Protein AF-A0A9W9JM90-F1 (afdb_monomer_lite)

Sequence (166 aa):
MARIKAWRETPRLRWVAQQYRDHAQQLAIFMTLTETNPEALPVRLPQIAIQVYSTVPLSLESEEDSEDDFISLCRYLSSKVSSYPTETRSFEIYAPQPDVFACVEHQRREIRYRKNNIPGEDFFPSIAKVAPDNYNQLLQGFLLVITSYSFRYTFLPQYEAESGPL

Radius of gyration: 18.13 Å; chains: 1; bounding box: 62×40×40 Å

Foldseek 3Di:
DDPPDCPVPDWDWDWDWDWDAFPVRFIKIKIAIDTPCNVVDPPQQQQAEAEEEEQDAFDCDDDPPADGLVVLVLVLVLVVPPVDDSNNYMYIYGGHDNDPVRVVVSVVSRLVVCVPDPIDDPRDQRPFDCDQDPVPSDRRYHYYYHYDSVSRDPDDPPPPPDDDPD

Organism: NCBI:txid2972120

Structure (mmCIF, N/CA/C/O backbone):
data_AF-A0A9W9JM90-F1
#
_entry.id   AF-A0A9W9JM90-F1
#
loop_
_atom_site.group_PDB
_atom_site.id
_atom_site.type_symbol
_atom_site.label_atom_id
_atom_site.label_alt_id
_atom_site.label_comp_id
_atom_site.label_asym_id
_atom_site.label_entity_id
_atom_site.label_seq_id
_atom_site.pdbx_PDB_ins_code
_atom_site.Cartn_x
_atom_site.Cartn_y
_atom_site.Cartn_z
_atom_site.occupancy
_atom_site.B_iso_or_equiv
_atom_site.auth_seq_id
_atom_site.auth_comp_id
_atom_site.auth_asym_id
_atom_site.auth_atom_id
_atom_site.pdbx_PDB_model_num
ATOM 1 N N . MET A 1 1 ? 48.199 17.507 2.458 1.00 37.75 1 MET A N 1
ATOM 2 C CA . MET A 1 1 ? 47.445 16.683 1.488 1.00 37.75 1 MET A CA 1
ATOM 3 C C . MET A 1 1 ? 46.020 16.531 1.997 1.00 37.75 1 MET A C 1
ATOM 5 O O . MET A 1 1 ? 45.821 15.927 3.043 1.00 37.75 1 MET A O 1
ATOM 9 N N . ALA A 1 2 ? 45.053 17.170 1.340 1.00 41.31 2 ALA A N 1
ATOM 10 C CA . ALA A 1 2 ? 43.654 17.154 1.757 1.00 41.31 2 ALA A CA 1
ATOM 11 C C . ALA A 1 2 ? 42.986 15.843 1.310 1.00 41.31 2 ALA A C 1
ATOM 13 O O . ALA A 1 2 ? 42.997 15.519 0.125 1.00 41.31 2 ALA A O 1
ATOM 14 N N . ARG A 1 3 ? 42.399 15.096 2.255 1.00 42.53 3 ARG A N 1
ATOM 15 C CA . ARG A 1 3 ? 41.477 13.986 1.972 1.00 42.53 3 ARG A CA 1
ATOM 16 C C . ARG A 1 3 ? 40.235 14.570 1.293 1.00 42.53 3 ARG A C 1
ATOM 18 O O . ARG A 1 3 ? 39.314 15.024 1.972 1.00 42.53 3 ARG A O 1
ATOM 25 N N . ILE A 1 4 ? 40.224 14.592 -0.038 1.00 50.12 4 ILE A N 1
ATOM 26 C CA . ILE A 1 4 ? 39.000 14.834 -0.801 1.00 50.12 4 ILE A CA 1
ATOM 27 C C . ILE A 1 4 ? 38.057 13.682 -0.459 1.00 50.12 4 ILE A C 1
ATOM 29 O O . ILE A 1 4 ? 38.392 12.502 -0.507 1.00 50.12 4 ILE A O 1
ATOM 33 N N . LYS A 1 5 ? 36.918 14.079 0.078 1.00 43.66 5 LYS A N 1
ATOM 34 C CA . LYS A 1 5 ? 36.031 13.275 0.898 1.00 43.66 5 LYS A CA 1
ATOM 35 C C . LYS A 1 5 ? 35.197 12.432 -0.087 1.00 43.66 5 LYS A C 1
ATOM 37 O O . LYS A 1 5 ? 34.324 12.977 -0.752 1.00 43.66 5 LYS A O 1
ATOM 42 N N . ALA A 1 6 ? 35.475 11.131 -0.189 1.00 49.59 6 ALA A N 1
ATOM 43 C CA . ALA A 1 6 ? 34.877 10.178 -1.144 1.00 49.59 6 ALA A CA 1
ATOM 44 C C . ALA A 1 6 ? 33.360 9.906 -0.961 1.00 49.59 6 ALA A C 1
ATOM 46 O O . ALA A 1 6 ? 32.813 8.956 -1.507 1.0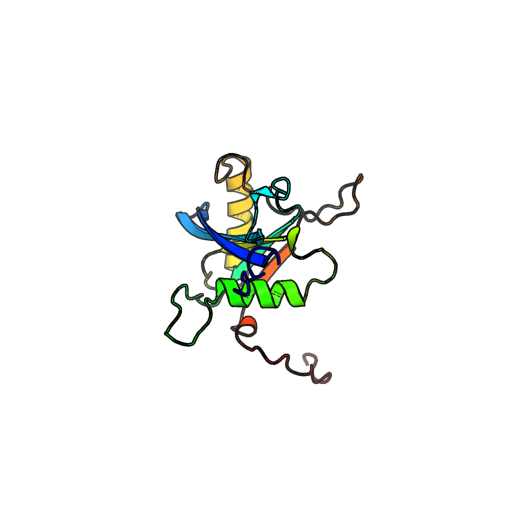0 49.59 6 ALA A O 1
ATOM 47 N N . TRP A 1 7 ? 32.638 10.740 -0.205 1.00 46.44 7 TRP A N 1
ATOM 48 C CA . TRP A 1 7 ? 31.194 10.591 0.028 1.00 46.44 7 TRP A CA 1
ATOM 49 C C . TRP A 1 7 ? 30.336 10.942 -1.195 1.00 46.44 7 TRP A C 1
ATOM 51 O O . TRP A 1 7 ? 29.141 10.673 -1.168 1.00 46.44 7 TRP A O 1
ATOM 61 N N . ARG A 1 8 ? 30.922 11.535 -2.247 1.00 48.28 8 ARG A N 1
ATOM 62 C CA . ARG A 1 8 ? 30.233 11.781 -3.526 1.00 48.28 8 ARG A CA 1
ATOM 63 C C . ARG A 1 8 ? 30.149 10.544 -4.429 1.00 48.28 8 ARG A C 1
ATOM 65 O O . ARG A 1 8 ? 29.389 10.580 -5.386 1.00 48.28 8 ARG A O 1
ATOM 72 N N . GLU A 1 9 ? 30.897 9.476 -4.144 1.00 53.25 9 GLU A N 1
ATOM 73 C CA . GLU A 1 9 ? 31.001 8.314 -5.043 1.00 53.25 9 GLU A CA 1
ATOM 74 C C . GLU A 1 9 ? 30.184 7.098 -4.597 1.00 53.25 9 GLU A C 1
ATOM 76 O O . GLU A 1 9 ? 29.931 6.218 -5.412 1.00 53.25 9 GLU A O 1
ATOM 81 N N . THR A 1 10 ? 29.730 7.026 -3.340 1.00 56.56 10 THR A N 1
ATOM 82 C CA . THR A 1 10 ? 28.849 5.930 -2.913 1.00 56.56 10 THR A CA 1
ATOM 83 C C . THR A 1 10 ? 27.386 6.333 -3.115 1.00 56.56 10 THR A C 1
ATOM 85 O O . THR A 1 10 ? 26.895 7.177 -2.354 1.00 56.56 10 THR A O 1
ATOM 88 N N . PRO A 1 11 ? 26.669 5.764 -4.103 1.00 59.72 11 PRO A N 1
ATOM 89 C CA . PRO A 1 11 ? 25.240 5.998 -4.239 1.00 59.72 11 PRO A CA 1
ATOM 90 C C . PRO A 1 11 ? 24.546 5.561 -2.947 1.00 59.72 11 PRO A C 1
ATOM 92 O O . PRO A 1 11 ? 24.724 4.444 -2.461 1.00 59.72 11 PRO A O 1
ATOM 95 N N . ARG A 1 12 ? 23.798 6.483 -2.338 1.00 67.38 12 ARG A N 1
ATOM 96 C CA . ARG A 1 12 ? 22.940 6.183 -1.190 1.00 67.38 12 ARG A CA 1
ATOM 97 C C . ARG A 1 12 ? 21.506 6.104 -1.665 1.00 67.38 12 ARG A C 1
ATOM 99 O O . ARG A 1 12 ? 21.032 7.030 -2.325 1.00 67.38 12 ARG A O 1
ATOM 106 N N . LEU A 1 13 ? 20.837 5.023 -1.292 1.00 73.94 13 LEU A N 1
ATOM 107 C CA . LEU A 1 13 ? 19.414 4.838 -1.522 1.00 73.94 13 LEU A CA 1
ATOM 108 C C . LEU A 1 13 ? 18.628 5.675 -0.512 1.00 73.94 13 LEU A C 1
ATOM 110 O O . LEU A 1 13 ? 18.895 5.631 0.691 1.00 73.94 13 LEU A O 1
ATOM 114 N N . ARG A 1 14 ? 17.666 6.448 -1.007 1.00 80.00 14 ARG A N 1
ATOM 115 C CA . ARG A 1 14 ? 16.788 7.296 -0.204 1.00 80.00 14 ARG A CA 1
ATOM 116 C C . ARG A 1 14 ? 15.349 7.134 -0.668 1.00 80.00 14 ARG A C 1
ATOM 118 O O . ARG A 1 14 ? 15.076 7.197 -1.863 1.00 80.00 14 ARG A O 1
ATOM 125 N N . TRP A 1 15 ? 14.438 6.970 0.288 1.00 83.19 15 TRP A N 1
ATOM 126 C CA . TRP A 1 15 ? 13.004 7.035 0.025 1.00 83.19 15 TRP A CA 1
ATOM 127 C C . TRP A 1 15 ? 12.581 8.478 -0.252 1.00 83.19 15 TRP A C 1
ATOM 129 O O . TRP A 1 15 ? 12.901 9.387 0.518 1.00 83.19 15 TRP A O 1
ATOM 139 N N . VAL A 1 16 ? 11.864 8.673 -1.353 1.00 83.56 16 VAL A N 1
ATOM 140 C CA . VAL A 1 16 ? 11.284 9.948 -1.772 1.00 83.56 16 VAL A CA 1
ATOM 141 C C . VAL A 1 16 ? 9.771 9.812 -1.759 1.00 83.56 16 VAL A C 1
ATOM 143 O O . VAL A 1 16 ? 9.220 8.915 -2.399 1.00 83.56 16 VAL A O 1
ATOM 146 N N . ALA A 1 17 ? 9.127 10.714 -1.023 1.00 87.00 17 ALA A N 1
ATOM 147 C CA . ALA A 1 17 ? 7.683 10.797 -0.894 1.00 87.00 17 ALA A CA 1
ATOM 148 C C . ALA A 1 17 ? 7.110 11.803 -1.895 1.00 87.00 17 ALA A C 1
ATOM 150 O O . ALA A 1 17 ? 7.602 12.926 -2.014 1.00 87.00 17 ALA A O 1
ATOM 151 N N . GLN A 1 18 ? 6.033 11.418 -2.565 1.00 85.94 18 GLN A N 1
ATOM 152 C CA . GLN A 1 18 ? 5.200 12.299 -3.369 1.00 85.94 18 GLN A CA 1
ATOM 153 C C . GLN A 1 18 ? 3.756 12.190 -2.899 1.00 85.94 18 GLN A C 1
ATOM 155 O O . GLN A 1 18 ? 3.191 11.104 -2.815 1.00 85.94 18 GLN A O 1
ATOM 160 N N . GLN A 1 19 ? 3.157 13.328 -2.580 1.00 87.94 19 GLN A N 1
ATOM 161 C CA . GLN A 1 19 ? 1.784 13.393 -2.104 1.00 87.94 19 GLN A CA 1
ATOM 162 C C . GLN A 1 19 ? 0.824 13.590 -3.275 1.00 87.94 19 GLN A C 1
ATOM 164 O O . GLN A 1 19 ? 1.083 14.395 -4.168 1.00 87.94 19 GLN A O 1
ATOM 169 N N . TYR A 1 20 ? -0.306 12.893 -3.248 1.00 87.12 20 TYR A N 1
ATOM 170 C CA . TYR A 1 20 ? -1.393 13.080 -4.203 1.00 87.12 20 TYR A CA 1
ATOM 171 C C . TYR A 1 20 ? -2.753 12.879 -3.530 1.00 87.12 20 TYR A C 1
ATOM 173 O O . TYR A 1 20 ? -2.846 12.482 -2.365 1.00 87.12 20 TYR A O 1
ATOM 181 N N . ARG A 1 21 ? -3.818 13.215 -4.263 1.00 89.31 21 ARG A N 1
ATOM 182 C CA . ARG A 1 21 ? -5.205 13.027 -3.831 1.00 89.31 21 ARG A CA 1
ATOM 183 C C . ARG A 1 21 ? -5.788 11.800 -4.512 1.00 89.31 21 ARG A C 1
ATOM 185 O O . ARG A 1 21 ? -5.708 11.685 -5.735 1.00 89.31 21 ARG A O 1
ATOM 192 N N . ASP A 1 22 ? -6.364 10.910 -3.718 1.00 89.88 22 ASP A N 1
ATOM 193 C CA . ASP A 1 22 ? -7.053 9.722 -4.217 1.00 89.88 22 ASP A CA 1
ATOM 194 C C . ASP A 1 22 ? -8.494 10.028 -4.669 1.00 89.88 22 ASP A C 1
ATOM 196 O O . ASP A 1 22 ? -8.943 11.183 -4.688 1.00 89.88 22 ASP A O 1
ATOM 200 N N . HIS A 1 23 ? -9.248 8.987 -5.034 1.00 91.44 23 HIS A N 1
ATOM 201 C CA . HIS A 1 23 ? -10.644 9.130 -5.457 1.00 91.44 23 HIS A CA 1
ATOM 202 C C . HIS A 1 23 ? -11.561 9.791 -4.413 1.00 91.44 23 HIS A C 1
ATOM 204 O O . HIS A 1 23 ? -12.601 10.340 -4.782 1.00 91.44 23 HIS A O 1
ATOM 210 N N . ALA A 1 24 ? -11.213 9.717 -3.127 1.00 92.44 24 ALA A N 1
ATOM 211 C CA . ALA A 1 24 ? -11.970 10.277 -2.015 1.00 92.44 24 ALA A CA 1
ATOM 212 C C . ALA A 1 24 ? -11.443 11.659 -1.587 1.00 92.44 24 ALA A C 1
ATOM 214 O O . ALA A 1 24 ? -11.913 12.210 -0.592 1.00 92.44 24 ALA A O 1
ATOM 215 N N . GLN A 1 25 ? -10.489 12.233 -2.334 1.00 90.69 25 GLN A N 1
ATOM 216 C CA . GLN A 1 25 ? -9.760 13.456 -1.974 1.00 90.69 25 GLN A CA 1
ATOM 217 C C . GLN A 1 25 ? -8.961 13.327 -0.665 1.00 90.69 25 GLN A C 1
ATOM 219 O O . GLN A 1 25 ? -8.515 14.330 -0.091 1.00 90.69 25 GLN A O 1
ATOM 224 N N . GLN A 1 26 ? -8.731 12.100 -0.198 1.00 91.44 26 GLN A N 1
ATOM 225 C CA . GLN A 1 26 ? -7.851 11.832 0.926 1.00 91.44 26 GLN A CA 1
ATOM 226 C C . GLN A 1 26 ? -6.393 11.899 0.461 1.00 91.44 26 GLN A C 1
ATOM 228 O O . GLN A 1 26 ? -6.082 11.825 -0.731 1.00 91.44 26 GLN A O 1
ATOM 233 N N . LEU A 1 27 ? -5.497 12.157 1.413 1.00 89.12 27 LEU A N 1
ATOM 234 C CA . LEU A 1 27 ? -4.069 12.202 1.138 1.00 89.12 27 LEU A CA 1
ATOM 235 C C . LEU A 1 27 ? -3.553 10.775 0.947 1.00 89.12 27 LEU A C 1
ATOM 237 O O . LEU A 1 27 ? -3.735 9.931 1.824 1.00 89.12 27 LEU A O 1
ATOM 241 N N . ALA A 1 28 ? -2.860 10.543 -0.159 1.00 89.69 28 ALA A N 1
ATOM 242 C CA . ALA A 1 28 ? -2.099 9.330 -0.396 1.00 89.69 28 ALA A CA 1
ATOM 243 C C . ALA A 1 28 ? -0.639 9.690 -0.685 1.00 89.69 28 ALA A C 1
ATOM 245 O O . ALA A 1 28 ? -0.335 10.750 -1.244 1.00 89.69 28 ALA A O 1
ATOM 246 N N . ILE A 1 29 ? 0.273 8.813 -0.271 1.00 89.69 29 ILE A N 1
ATOM 247 C CA . ILE A 1 29 ? 1.714 9.019 -0.401 1.00 89.69 29 ILE A CA 1
ATOM 248 C C . ILE A 1 29 ? 2.288 7.942 -1.302 1.00 89.69 29 ILE A C 1
ATOM 250 O O . ILE A 1 29 ? 2.187 6.750 -1.021 1.00 89.69 29 ILE A O 1
ATOM 254 N N . PHE A 1 30 ? 2.905 8.373 -2.392 1.00 87.88 30 PHE A N 1
ATOM 255 C CA . PHE A 1 30 ? 3.670 7.523 -3.278 1.00 87.88 30 PHE A CA 1
ATOM 256 C C . PHE A 1 30 ? 5.151 7.585 -2.910 1.00 87.88 30 PHE A C 1
ATOM 258 O O . PHE A 1 30 ? 5.769 8.648 -2.934 1.00 87.88 30 PHE A O 1
ATOM 265 N N . MET A 1 31 ? 5.711 6.438 -2.545 1.00 87.69 31 MET A N 1
ATOM 266 C CA . MET A 1 31 ? 7.081 6.283 -2.077 1.00 87.69 31 MET A CA 1
ATOM 267 C C . MET A 1 31 ? 7.903 5.547 -3.127 1.00 87.69 31 MET A C 1
ATOM 269 O O . MET A 1 31 ? 7.575 4.424 -3.516 1.00 87.69 31 MET A O 1
ATOM 273 N N . THR A 1 32 ? 9.006 6.159 -3.546 1.00 84.38 32 THR A N 1
ATOM 274 C CA . THR A 1 32 ? 9.974 5.564 -4.479 1.00 84.38 32 THR A CA 1
ATOM 275 C C . THR A 1 32 ? 11.368 5.581 -3.875 1.00 84.38 32 THR A C 1
ATOM 277 O O . THR A 1 32 ? 11.703 6.472 -3.093 1.00 84.38 32 THR A O 1
ATOM 280 N N . LEU A 1 33 ? 12.182 4.580 -4.205 1.00 80.38 33 LEU A N 1
ATOM 281 C CA . LEU A 1 33 ? 13.574 4.543 -3.782 1.00 80.38 33 LEU A CA 1
ATOM 282 C C . LEU A 1 33 ? 14.442 5.150 -4.881 1.00 80.38 33 LEU A C 1
ATOM 284 O O . LEU A 1 33 ? 14.502 4.624 -5.987 1.00 80.38 33 LEU A O 1
ATOM 288 N N . THR A 1 34 ? 15.118 6.252 -4.576 1.00 74.12 34 THR A N 1
ATOM 289 C CA . THR A 1 34 ? 16.024 6.928 -5.511 1.00 74.12 34 THR A CA 1
ATOM 290 C C . TH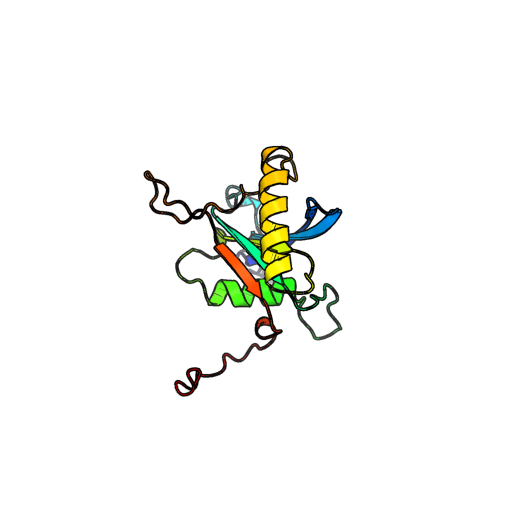R A 1 34 ? 17.455 6.864 -5.006 1.00 74.12 34 THR A C 1
ATOM 292 O O . THR A 1 34 ? 17.694 6.956 -3.798 1.00 74.12 34 THR A O 1
ATOM 295 N N . GLU A 1 35 ? 18.418 6.770 -5.915 1.00 71.44 35 GLU A N 1
ATOM 296 C CA . GLU A 1 35 ? 19.819 6.992 -5.575 1.00 71.44 35 GLU A CA 1
ATOM 297 C C . GLU A 1 35 ? 20.132 8.488 -5.483 1.00 71.44 35 GLU A C 1
ATOM 299 O O . GLU A 1 35 ? 19.616 9.307 -6.238 1.00 71.44 35 GLU A O 1
ATOM 304 N N . THR A 1 36 ? 21.027 8.850 -4.563 1.00 64.56 36 THR A N 1
ATOM 305 C CA . THR A 1 36 ? 21.440 10.244 -4.310 1.00 64.56 36 THR A CA 1
ATOM 306 C C . THR A 1 36 ? 22.185 10.879 -5.500 1.00 64.56 36 THR A C 1
ATOM 308 O O . THR A 1 36 ? 22.342 12.097 -5.536 1.00 64.56 36 THR A O 1
ATOM 311 N N . ASN A 1 37 ? 22.618 10.082 -6.486 1.00 62.59 37 ASN A N 1
ATOM 312 C CA . ASN A 1 37 ? 23.178 10.558 -7.753 1.00 62.59 37 ASN A CA 1
ATOM 313 C C . ASN A 1 37 ? 22.314 10.085 -8.944 1.00 62.59 37 ASN A C 1
ATOM 315 O O . ASN A 1 37 ? 22.717 9.185 -9.681 1.00 62.59 37 ASN A O 1
ATOM 319 N N . PRO A 1 38 ? 21.109 10.657 -9.122 1.00 55.44 38 PRO A N 1
ATOM 320 C CA . PRO A 1 38 ? 20.158 10.209 -10.138 1.00 55.44 38 PRO A CA 1
ATOM 321 C C . PRO A 1 38 ? 20.614 10.521 -11.571 1.00 55.44 38 PRO A C 1
ATOM 323 O O . PRO A 1 38 ? 20.067 9.957 -12.509 1.00 55.44 38 PRO A O 1
ATOM 326 N N . GLU A 1 39 ? 21.618 11.385 -11.761 1.00 53.97 39 GLU A N 1
ATOM 327 C CA . GLU A 1 39 ? 22.155 11.721 -13.088 1.00 53.97 39 GLU A CA 1
ATOM 328 C C . GLU A 1 39 ? 23.067 10.623 -13.663 1.00 53.97 39 GLU A C 1
ATOM 330 O O . GLU A 1 39 ? 23.347 10.618 -14.861 1.00 53.97 39 GLU A O 1
ATOM 335 N N . ALA A 1 40 ? 23.526 9.676 -12.834 1.00 48.84 40 ALA A N 1
ATOM 336 C CA . ALA A 1 40 ? 24.423 8.601 -13.259 1.00 48.84 40 ALA A CA 1
ATOM 337 C C . ALA A 1 40 ? 23.695 7.381 -13.854 1.00 48.84 40 ALA A C 1
ATOM 339 O O . ALA A 1 40 ? 24.332 6.543 -14.494 1.00 48.84 40 ALA A O 1
ATOM 340 N N . LEU A 1 41 ? 22.378 7.262 -13.657 1.00 48.12 41 LEU A N 1
ATOM 341 C CA . LEU A 1 41 ? 21.590 6.121 -14.116 1.00 48.12 41 LEU A CA 1
ATOM 342 C C . LEU A 1 41 ? 20.308 6.593 -14.811 1.00 48.12 41 LEU A C 1
ATOM 344 O O . LEU A 1 41 ? 19.703 7.574 -14.387 1.00 48.12 41 LEU A O 1
ATOM 348 N N . PRO A 1 42 ? 19.852 5.900 -15.870 1.00 53.16 42 PRO A N 1
ATOM 349 C CA . PRO A 1 42 ? 18.565 6.205 -16.479 1.00 53.16 42 PRO A CA 1
ATOM 350 C C . PRO A 1 42 ? 17.459 6.094 -15.425 1.00 53.16 42 PRO A C 1
ATOM 352 O O . PRO A 1 42 ? 17.440 5.126 -14.662 1.00 53.16 42 PRO A O 1
ATOM 355 N N . VAL A 1 43 ? 16.540 7.068 -15.402 1.00 54.44 43 VAL A N 1
ATOM 356 C CA . VAL A 1 43 ? 15.352 7.058 -14.534 1.00 54.44 43 VAL A CA 1
ATOM 357 C C . VAL A 1 43 ? 14.603 5.748 -14.768 1.00 54.44 43 VAL A C 1
ATOM 359 O O . VAL A 1 43 ? 13.976 5.550 -15.809 1.00 54.44 43 VAL A O 1
ATOM 362 N N . ARG A 1 44 ? 14.702 4.819 -13.816 1.00 57.44 44 ARG A N 1
ATOM 363 C CA . ARG A 1 44 ? 13.931 3.579 -13.843 1.00 57.44 44 ARG A CA 1
ATOM 364 C C . ARG A 1 44 ? 12.611 3.860 -13.150 1.00 57.44 44 ARG A C 1
ATOM 366 O O . ARG A 1 44 ? 12.585 4.065 -11.940 1.00 57.44 44 ARG A O 1
ATOM 373 N N . LEU A 1 45 ? 11.521 3.879 -13.914 1.00 59.03 45 LEU A N 1
ATOM 374 C CA . LEU A 1 45 ? 10.190 3.822 -13.319 1.00 59.03 45 LEU A CA 1
ATOM 375 C C . LEU A 1 45 ? 10.090 2.532 -12.485 1.00 59.03 45 LEU A C 1
ATOM 377 O O . LEU A 1 45 ? 10.592 1.487 -12.926 1.00 59.03 45 LEU A O 1
ATOM 381 N N . PRO A 1 46 ? 9.489 2.582 -11.285 1.00 61.84 46 PRO A N 1
ATOM 382 C CA . PRO A 1 46 ? 9.301 1.386 -10.482 1.00 61.84 46 PRO A CA 1
ATOM 383 C C . PRO A 1 46 ? 8.491 0.369 -11.289 1.00 61.84 46 PRO A C 1
ATOM 385 O O . PRO A 1 46 ? 7.442 0.684 -11.848 1.00 61.84 46 PRO A O 1
ATOM 388 N N . GLN A 1 47 ? 8.996 -0.861 -11.367 1.00 61.78 47 GLN A N 1
ATOM 389 C CA . GLN A 1 47 ? 8.367 -1.928 -12.148 1.00 61.78 47 GLN A CA 1
ATOM 390 C C . GLN A 1 47 ? 7.125 -2.482 -11.442 1.00 61.78 47 GLN A C 1
ATOM 392 O O . GLN A 1 47 ? 6.273 -3.090 -12.086 1.00 61.78 47 GLN A O 1
ATOM 397 N N . ILE A 1 48 ? 7.030 -2.297 -10.117 1.00 68.56 48 ILE A N 1
ATOM 398 C CA . ILE A 1 48 ? 5.933 -2.801 -9.290 1.00 68.56 48 ILE A CA 1
ATOM 399 C C . ILE A 1 48 ? 5.491 -1.740 -8.280 1.00 68.56 48 ILE A C 1
ATOM 401 O O . ILE A 1 48 ? 6.313 -1.132 -7.585 1.00 68.56 48 ILE A O 1
ATOM 405 N N . ALA A 1 49 ? 4.172 -1.582 -8.164 1.00 75.38 49 ALA A N 1
ATOM 406 C CA . ALA A 1 49 ? 3.516 -0.807 -7.119 1.00 75.38 49 ALA A CA 1
ATOM 407 C C . ALA A 1 49 ? 2.906 -1.734 -6.069 1.00 75.38 49 ALA A C 1
ATOM 409 O O . ALA A 1 49 ? 2.124 -2.634 -6.388 1.00 75.38 49 ALA A O 1
ATOM 410 N N . ILE A 1 50 ? 3.254 -1.508 -4.808 1.00 83.19 50 ILE A N 1
ATOM 411 C CA . ILE A 1 50 ? 2.631 -2.163 -3.661 1.00 83.19 50 ILE A CA 1
ATOM 412 C C . ILE A 1 50 ? 1.655 -1.164 -3.050 1.00 83.19 50 ILE A C 1
ATOM 414 O O . ILE A 1 50 ? 2.063 -0.121 -2.545 1.00 83.19 50 ILE A O 1
ATOM 418 N N . GLN A 1 51 ? 0.366 -1.482 -3.096 1.00 88.44 51 GLN A N 1
ATOM 419 C CA . GLN A 1 51 ? -0.665 -0.680 -2.453 1.00 88.44 51 GLN A CA 1
ATOM 420 C C . GLN A 1 51 ? -0.766 -1.075 -0.983 1.00 88.44 51 GLN A C 1
ATOM 422 O O . GLN A 1 51 ? -0.983 -2.243 -0.654 1.00 88.44 51 GLN A O 1
ATOM 427 N N . VAL A 1 52 ? -0.612 -0.097 -0.102 1.00 90.94 52 VAL A N 1
ATOM 428 C CA . VAL A 1 52 ? -0.628 -0.283 1.342 1.00 90.94 52 VAL A CA 1
ATOM 429 C C . VAL A 1 52 ? -1.775 0.516 1.935 1.00 90.94 52 VAL A C 1
ATOM 431 O O . VAL A 1 52 ? -1.824 1.741 1.851 1.00 90.94 52 VAL A O 1
ATOM 434 N N . TYR A 1 53 ? -2.698 -0.2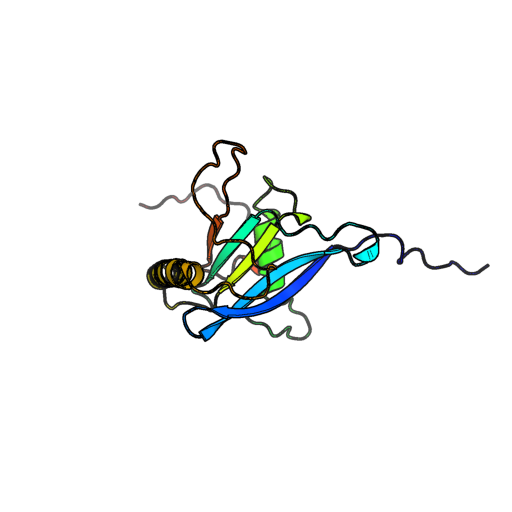06 2.551 1.00 92.44 53 TYR A N 1
ATOM 435 C CA . TYR A 1 53 ? -3.804 0.341 3.317 1.00 92.44 53 TYR A CA 1
ATOM 436 C C . TYR A 1 53 ? -3.512 0.163 4.798 1.00 92.44 53 TYR A C 1
ATOM 438 O O . TYR A 1 53 ? -2.818 -0.774 5.195 1.00 92.44 53 TYR A O 1
ATOM 446 N N . SER A 1 54 ? -4.059 1.046 5.620 1.00 92.25 54 SER A N 1
ATOM 447 C CA . SER A 1 54 ? -3.881 0.990 7.064 1.00 92.25 54 SER A CA 1
ATOM 448 C C . SER A 1 54 ? -5.219 1.141 7.768 1.00 92.25 54 SER A C 1
ATOM 450 O O . SER A 1 54 ? -6.060 1.920 7.321 1.00 92.25 54 SER A O 1
ATOM 452 N N . THR A 1 55 ? -5.402 0.434 8.880 1.00 92.19 55 THR A N 1
ATOM 453 C CA . THR A 1 55 ? -6.463 0.732 9.857 1.00 92.19 55 THR A CA 1
ATOM 454 C C . THR A 1 55 ? -5.935 1.493 11.070 1.00 92.19 55 THR A C 1
ATOM 456 O O . THR A 1 55 ? -6.703 1.890 11.942 1.00 92.19 55 THR A O 1
ATOM 459 N N . VAL A 1 56 ? -4.617 1.693 11.146 1.00 90.88 56 VAL A N 1
ATOM 460 C CA . VAL A 1 56 ? -3.961 2.475 12.196 1.00 90.88 56 VAL A CA 1
ATOM 461 C C . VAL A 1 56 ? -3.505 3.834 11.648 1.00 90.88 56 VAL A C 1
ATOM 463 O O . VAL A 1 56 ? -3.074 3.910 10.492 1.00 90.88 56 VAL A O 1
ATOM 466 N N . PRO A 1 57 ? -3.599 4.917 12.437 1.00 89.06 57 PRO A N 1
ATOM 467 C CA . PRO A 1 57 ? -3.029 6.213 12.081 1.00 89.06 57 PRO A CA 1
ATOM 468 C C . PRO A 1 57 ? -1.546 6.130 11.702 1.00 89.06 57 PRO A C 1
ATOM 470 O O . PRO A 1 57 ? -0.795 5.408 12.346 1.00 89.06 57 PRO A O 1
ATOM 473 N N . LEU A 1 58 ? -1.127 6.881 10.680 1.00 87.38 58 LEU A N 1
ATOM 474 C CA . LEU A 1 58 ? 0.278 7.003 10.275 1.00 87.38 58 LEU A CA 1
ATOM 475 C C . LEU A 1 58 ? 0.733 8.452 10.479 1.00 87.38 58 LEU A C 1
ATOM 477 O O . LEU A 1 58 ? 0.050 9.374 10.026 1.00 87.38 58 LEU A O 1
ATOM 481 N N . SER A 1 59 ? 1.858 8.658 11.160 1.00 82.19 59 SER A N 1
ATOM 482 C CA . SER A 1 59 ? 2.425 9.980 11.432 1.00 82.19 59 SER A CA 1
ATOM 483 C C . SER A 1 59 ? 3.486 10.372 10.403 1.00 82.19 59 SER A C 1
ATOM 485 O O . SER A 1 59 ? 4.454 9.649 10.173 1.00 82.19 59 SER A O 1
ATOM 487 N N . LEU A 1 60 ? 3.309 11.564 9.827 1.00 68.44 60 LEU A N 1
ATOM 488 C CA . LEU A 1 60 ? 4.330 12.279 9.044 1.00 68.44 60 LEU A CA 1
ATOM 489 C C . LEU A 1 60 ? 5.331 13.033 9.934 1.00 68.44 60 LEU A C 1
ATOM 491 O O . LEU A 1 60 ? 6.335 13.550 9.452 1.00 68.44 60 LEU A O 1
ATOM 495 N N . GLU A 1 61 ? 5.021 13.171 11.223 1.00 61.47 61 GLU A N 1
ATOM 496 C CA . GLU A 1 61 ? 5.824 13.950 12.155 1.00 61.47 61 GLU A CA 1
ATOM 497 C C . GLU A 1 61 ? 6.941 13.076 12.718 1.00 61.47 61 GLU A C 1
ATOM 499 O O . GLU A 1 61 ? 6.703 12.153 13.495 1.00 61.47 61 GLU A O 1
ATOM 504 N N . SER A 1 62 ? 8.173 13.374 12.308 1.00 53.66 62 SER A N 1
ATOM 505 C CA . SER A 1 62 ? 9.363 12.963 13.039 1.00 53.66 62 SER A CA 1
ATOM 506 C C . SER A 1 62 ? 9.433 13.796 14.321 1.00 53.66 62 SER A C 1
ATOM 508 O O . SER A 1 62 ? 9.959 14.911 14.301 1.00 53.66 62 SER A O 1
ATOM 510 N N . GLU A 1 63 ? 8.882 13.298 15.430 1.00 48.53 63 GLU A N 1
ATOM 511 C CA . GLU A 1 63 ? 9.331 13.777 16.745 1.00 48.53 63 GLU A CA 1
ATOM 512 C C . GLU A 1 63 ? 10.836 13.492 16.860 1.00 48.53 63 GLU A C 1
ATOM 514 O O . GLU A 1 63 ? 11.299 12.526 16.257 1.00 48.53 63 GLU A O 1
ATOM 519 N N . GLU A 1 64 ? 11.588 14.334 17.579 1.00 52.25 64 GLU A N 1
ATOM 520 C CA . GLU A 1 64 ? 13.047 14.564 17.460 1.00 52.25 64 GLU A CA 1
ATOM 521 C C . GLU A 1 64 ? 13.969 13.317 17.430 1.00 52.25 64 GLU A C 1
ATOM 523 O O . GLU A 1 64 ? 15.108 13.439 16.985 1.00 52.25 64 GLU A O 1
ATOM 528 N N . ASP A 1 65 ? 13.475 12.125 17.784 1.00 51.44 65 ASP A N 1
ATOM 529 C CA . ASP A 1 65 ? 14.192 10.839 17.752 1.00 51.44 65 ASP A CA 1
ATOM 530 C C . ASP A 1 65 ? 13.453 9.681 17.024 1.00 51.44 65 ASP A C 1
ATOM 532 O O . ASP A 1 65 ? 13.921 8.539 17.037 1.00 51.44 65 ASP A O 1
ATOM 536 N N . SER A 1 66 ? 12.307 9.929 16.376 1.00 52.88 66 SER A N 1
ATOM 537 C CA . SER A 1 66 ? 11.489 8.904 15.703 1.00 52.88 66 SER A CA 1
ATOM 538 C C . SER A 1 66 ? 11.498 9.040 14.177 1.00 52.88 66 SER A C 1
ATOM 540 O O . SER A 1 66 ? 11.379 10.128 13.613 1.00 52.88 66 SER A O 1
ATOM 542 N N . GLU A 1 67 ? 11.669 7.910 13.489 1.00 63.97 67 GLU A N 1
ATOM 543 C CA . GLU A 1 67 ? 11.601 7.857 12.031 1.00 63.97 67 GLU A CA 1
ATOM 544 C C . GLU A 1 67 ? 10.144 7.923 11.561 1.00 63.97 67 GLU A C 1
ATOM 546 O O . GLU A 1 67 ? 9.286 7.229 12.101 1.00 63.97 67 GLU A O 1
ATOM 551 N N . ASP A 1 68 ? 9.896 8.727 10.524 1.00 82.69 68 ASP A N 1
ATOM 552 C CA . ASP A 1 68 ? 8.609 8.844 9.832 1.00 82.69 68 ASP A CA 1
ATOM 553 C C . ASP A 1 68 ? 7.982 7.457 9.565 1.00 82.69 68 ASP A C 1
ATOM 555 O O . ASP A 1 68 ? 8.657 6.521 9.107 1.00 82.69 68 ASP A O 1
ATOM 559 N N . ASP A 1 69 ? 6.685 7.313 9.863 1.00 87.25 69 ASP A N 1
ATOM 560 C CA . ASP A 1 69 ? 5.991 6.025 9.773 1.00 87.25 69 ASP A CA 1
ATOM 561 C C . ASP A 1 69 ? 6.023 5.454 8.356 1.00 87.25 69 ASP A C 1
ATOM 563 O O . ASP A 1 69 ? 6.129 4.241 8.182 1.00 87.25 69 ASP A O 1
ATOM 567 N N . PHE A 1 70 ? 5.968 6.306 7.335 1.00 87.00 70 PHE A N 1
ATOM 568 C CA . PHE A 1 70 ? 6.014 5.899 5.937 1.00 87.00 70 PHE A CA 1
ATOM 569 C C . PHE A 1 70 ? 7.396 5.347 5.585 1.00 87.00 70 PHE A C 1
ATOM 571 O O . PHE A 1 70 ? 7.487 4.334 4.887 1.00 87.00 70 PHE A O 1
ATOM 578 N N . ILE A 1 71 ? 8.477 5.943 6.099 1.00 87.25 71 ILE A N 1
ATOM 579 C CA . ILE A 1 71 ? 9.840 5.417 5.917 1.00 87.25 71 ILE A CA 1
ATOM 580 C C . ILE A 1 71 ? 10.003 4.081 6.649 1.00 87.25 71 ILE A C 1
ATOM 582 O O . ILE A 1 71 ? 10.491 3.111 6.054 1.00 87.25 71 ILE A O 1
ATOM 586 N N . SER A 1 72 ? 9.559 4.010 7.905 1.00 87.69 72 SER A N 1
ATOM 587 C CA . SER A 1 72 ? 9.597 2.791 8.722 1.00 87.69 72 SER A CA 1
ATOM 588 C C . SER A 1 72 ? 8.832 1.650 8.045 1.00 87.69 72 SER A C 1
ATOM 590 O O . SER A 1 72 ? 9.344 0.537 7.898 1.00 87.69 72 SER A O 1
ATOM 592 N N . LEU A 1 73 ? 7.641 1.947 7.524 1.00 88.75 73 LEU A N 1
ATOM 593 C CA . LEU A 1 73 ? 6.808 1.017 6.772 1.00 88.75 73 LEU A CA 1
ATOM 594 C C . LEU A 1 73 ? 7.495 0.542 5.486 1.00 88.75 73 LEU A C 1
ATOM 596 O O . LEU A 1 73 ? 7.554 -0.662 5.231 1.00 88.75 73 LEU A O 1
ATOM 600 N N . CYS A 1 74 ? 8.069 1.457 4.699 1.00 87.56 74 CYS A N 1
ATOM 601 C CA . CYS A 1 74 ? 8.789 1.102 3.476 1.00 87.56 74 CYS A CA 1
ATOM 602 C C . CYS A 1 74 ? 9.973 0.172 3.770 1.00 87.56 74 CYS A C 1
ATOM 604 O O . CYS A 1 74 ? 10.177 -0.810 3.051 1.00 87.56 74 CYS A O 1
ATOM 606 N N . ARG A 1 75 ? 10.739 0.428 4.840 1.00 85.62 75 ARG A N 1
ATOM 607 C CA . ARG A 1 75 ? 11.841 -0.448 5.277 1.00 85.62 75 ARG A CA 1
ATOM 608 C C . ARG A 1 75 ? 11.339 -1.814 5.723 1.00 85.62 75 ARG A C 1
ATOM 610 O O . ARG A 1 75 ? 11.862 -2.831 5.263 1.00 85.62 75 ARG A O 1
ATOM 617 N N . TYR A 1 76 ? 10.311 -1.836 6.569 1.00 86.56 76 TYR A N 1
ATOM 618 C CA . TYR A 1 76 ? 9.702 -3.064 7.065 1.00 86.56 76 TYR A CA 1
ATOM 619 C C . TYR A 1 76 ? 9.236 -3.951 5.905 1.00 86.56 76 TYR A C 1
ATOM 621 O O . TYR A 1 76 ? 9.685 -5.092 5.779 1.00 86.56 76 TYR A O 1
ATOM 629 N N . LEU A 1 77 ? 8.427 -3.410 4.993 1.00 84.88 77 LEU A N 1
ATOM 630 C CA . LEU A 1 77 ? 7.911 -4.146 3.839 1.00 84.88 77 LEU A CA 1
ATOM 631 C C . LEU A 1 77 ? 9.024 -4.573 2.877 1.00 84.88 77 LEU A C 1
ATOM 633 O O . LEU A 1 77 ? 9.023 -5.705 2.385 1.00 84.88 77 LEU A O 1
ATOM 637 N N . SER A 1 78 ? 10.019 -3.710 2.660 1.00 81.38 78 SER A N 1
ATOM 638 C CA . SER A 1 78 ? 11.161 -4.029 1.800 1.00 81.38 78 SER A CA 1
ATOM 639 C C . SER A 1 78 ? 11.995 -5.193 2.328 1.00 81.38 78 SER A C 1
ATOM 641 O O . SER A 1 78 ? 12.478 -5.993 1.527 1.00 81.38 78 SER A O 1
ATOM 643 N N . SE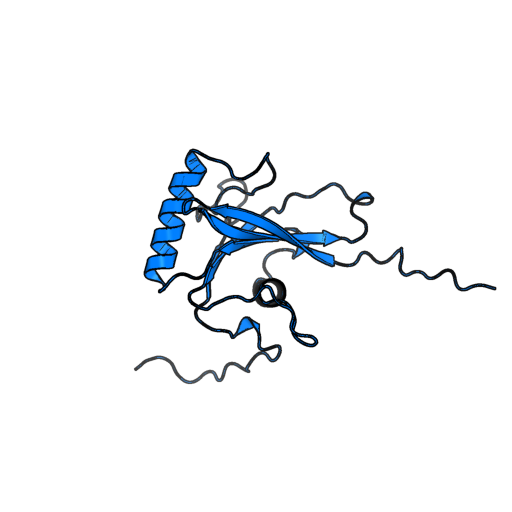R A 1 79 ? 12.124 -5.316 3.655 1.00 79.25 79 SER A N 1
ATOM 644 C CA . SER A 1 79 ? 12.849 -6.413 4.309 1.00 79.25 79 SER A CA 1
ATOM 645 C C . SER A 1 79 ? 12.133 -7.765 4.210 1.00 79.25 79 SER A C 1
ATOM 647 O O . SER A 1 79 ? 12.778 -8.810 4.261 1.00 79.25 79 SER A O 1
ATOM 649 N N . LYS A 1 80 ? 10.801 -7.756 4.070 1.00 73.75 80 LYS A N 1
ATOM 650 C CA . LYS A 1 80 ? 9.973 -8.971 4.035 1.00 73.75 80 LYS A CA 1
ATOM 651 C C . LYS A 1 80 ? 9.733 -9.502 2.630 1.00 73.75 80 LYS A C 1
ATOM 653 O O . LYS A 1 80 ? 9.530 -10.700 2.463 1.00 73.75 80 LYS A O 1
ATOM 658 N N . VAL A 1 81 ? 9.781 -8.636 1.624 1.00 67.62 81 VAL A N 1
ATOM 659 C CA . VAL A 1 81 ? 9.602 -9.022 0.223 1.00 67.62 81 VAL A CA 1
ATOM 660 C C . VAL A 1 81 ? 10.984 -9.148 -0.424 1.00 67.62 81 VAL A C 1
ATOM 662 O O . VAL A 1 81 ? 11.550 -8.158 -0.879 1.00 67.62 81 VAL A O 1
ATOM 665 N N . SER A 1 82 ? 11.553 -10.356 -0.438 1.00 64.69 82 SER A N 1
ATOM 666 C CA . SER A 1 82 ? 12.881 -10.638 -1.018 1.00 64.69 82 SER A CA 1
ATOM 667 C C . SER A 1 82 ? 12.847 -10.969 -2.513 1.00 64.69 82 SER A C 1
ATOM 669 O O . SER A 1 82 ? 13.887 -10.986 -3.164 1.00 64.69 82 SER A O 1
ATOM 671 N N . SER A 1 83 ? 11.659 -11.216 -3.073 1.00 63.47 83 SER A N 1
ATOM 672 C CA . SER A 1 83 ? 11.485 -11.674 -4.458 1.00 63.47 83 SER A CA 1
ATOM 673 C C . SER A 1 83 ? 11.786 -10.612 -5.525 1.00 63.47 83 SER A C 1
ATOM 675 O O . SER A 1 83 ? 11.848 -10.952 -6.702 1.00 63.47 83 SER A O 1
ATOM 677 N N . TYR A 1 84 ? 11.971 -9.345 -5.136 1.00 59.28 84 TYR A N 1
ATOM 678 C CA . TYR A 1 84 ? 12.192 -8.219 -6.048 1.00 59.28 84 TYR A CA 1
ATOM 679 C C . TYR A 1 84 ? 13.334 -7.319 -5.561 1.00 59.28 84 TYR A C 1
ATOM 681 O O . TYR A 1 84 ? 13.401 -7.038 -4.359 1.00 59.28 84 TYR A O 1
ATOM 689 N N . PRO A 1 85 ? 14.192 -6.799 -6.465 1.00 66.06 85 PRO A N 1
ATOM 690 C CA . PRO A 1 85 ? 15.137 -5.740 -6.122 1.00 66.06 85 PRO A CA 1
ATOM 691 C C . PRO A 1 85 ? 14.422 -4.560 -5.451 1.00 66.06 85 PRO A C 1
ATOM 693 O O . PRO A 1 85 ? 13.300 -4.199 -5.801 1.00 66.06 85 PRO A O 1
ATOM 696 N N . THR A 1 86 ? 15.040 -3.949 -4.443 1.00 64.88 86 THR A N 1
ATOM 697 C CA . THR A 1 86 ? 14.418 -2.835 -3.700 1.00 64.88 86 THR A CA 1
ATOM 698 C C . THR A 1 86 ? 14.194 -1.606 -4.578 1.00 64.88 86 THR A C 1
ATOM 700 O O . THR A 1 86 ? 13.173 -0.943 -4.450 1.00 64.88 86 THR A O 1
ATOM 703 N N . GLU A 1 87 ? 15.092 -1.365 -5.529 1.00 63.75 87 GLU A N 1
ATOM 704 C CA . GLU A 1 87 ? 15.050 -0.243 -6.477 1.00 63.75 87 GLU A CA 1
ATOM 705 C C . GLU A 1 87 ? 13.915 -0.336 -7.507 1.00 63.75 87 GLU A C 1
ATOM 707 O O . GLU A 1 87 ? 13.560 0.664 -8.121 1.00 63.75 87 GLU A O 1
ATOM 712 N N . THR A 1 88 ? 13.324 -1.517 -7.719 1.00 67.75 88 THR A N 1
ATOM 713 C CA . THR A 1 88 ? 12.222 -1.692 -8.682 1.00 67.75 88 THR A CA 1
ATOM 714 C C . THR A 1 88 ? 10.842 -1.596 -8.034 1.00 67.75 88 THR A C 1
ATOM 716 O O . THR A 1 88 ? 9.832 -1.756 -8.726 1.00 67.75 88 THR A O 1
ATOM 719 N N . ARG A 1 89 ? 10.781 -1.330 -6.723 1.00 77.12 89 ARG A N 1
ATOM 720 C CA . ARG A 1 89 ? 9.549 -1.286 -5.932 1.00 77.12 89 ARG A CA 1
ATOM 721 C C . ARG A 1 89 ? 9.163 0.142 -5.573 1.00 77.12 89 ARG A C 1
ATOM 723 O O . ARG A 1 89 ? 9.997 0.964 -5.204 1.00 77.12 89 ARG A O 1
ATOM 730 N N . SER A 1 90 ? 7.865 0.391 -5.615 1.00 82.81 90 SER A N 1
ATOM 731 C CA . SER A 1 90 ? 7.241 1.595 -5.078 1.00 82.81 90 SER A CA 1
ATOM 732 C C . SER A 1 90 ? 6.101 1.225 -4.140 1.00 82.81 90 SER A C 1
ATOM 734 O O . SER A 1 90 ? 5.497 0.158 -4.285 1.00 82.81 90 SER A O 1
ATOM 736 N N . PHE A 1 91 ? 5.817 2.095 -3.174 1.00 87.19 91 PHE A N 1
ATOM 737 C CA . PHE A 1 91 ? 4.712 1.918 -2.237 1.00 87.19 91 PHE A CA 1
ATOM 738 C C . PHE A 1 91 ? 3.703 3.049 -2.404 1.00 87.19 91 PHE A C 1
ATOM 740 O O . PHE A 1 91 ? 4.060 4.219 -2.340 1.00 87.19 91 PHE A O 1
ATOM 747 N N . GLU A 1 92 ? 2.436 2.703 -2.597 1.00 89.62 92 GLU A N 1
ATOM 748 C CA . GLU A 1 92 ? 1.317 3.639 -2.525 1.00 89.62 92 GLU A CA 1
ATOM 749 C C . GLU A 1 92 ? 0.629 3.464 -1.176 1.00 89.62 92 GLU A C 1
ATOM 751 O O . GLU A 1 92 ? -0.065 2.472 -0.964 1.00 89.62 92 GLU A O 1
ATOM 756 N N . ILE A 1 93 ? 0.834 4.405 -0.262 1.00 91.50 93 ILE A N 1
ATOM 757 C CA . ILE A 1 93 ? 0.334 4.339 1.109 1.00 91.50 93 ILE A CA 1
ATOM 758 C C . ILE A 1 93 ? -0.883 5.259 1.225 1.00 91.50 93 ILE A C 1
ATOM 760 O O . ILE A 1 93 ? -0.776 6.470 1.019 1.00 91.50 93 ILE A O 1
ATOM 764 N N . TYR A 1 94 ? -2.041 4.676 1.528 1.00 91.50 94 TYR A N 1
ATOM 765 C CA . TYR A 1 94 ? -3.319 5.384 1.623 1.00 91.50 94 TYR A CA 1
ATOM 766 C C . TYR A 1 94 ? -3.618 5.837 3.050 1.00 91.50 94 TYR A C 1
ATOM 768 O O . TYR A 1 94 ? -3.113 5.271 4.024 1.00 91.50 94 TYR A O 1
ATOM 776 N N . ALA A 1 95 ? -4.487 6.843 3.164 1.00 91.06 95 ALA A N 1
ATOM 777 C CA . ALA A 1 95 ? -4.985 7.312 4.447 1.00 91.06 95 ALA A CA 1
ATOM 778 C C . ALA A 1 95 ? -5.638 6.171 5.262 1.00 91.06 95 ALA A C 1
ATOM 780 O O . ALA A 1 95 ? -6.257 5.270 4.676 1.00 91.06 95 ALA A O 1
ATOM 781 N N . PRO A 1 96 ? -5.545 6.220 6.605 1.00 92.88 96 PRO A N 1
ATOM 782 C CA . PRO A 1 96 ? -6.155 5.227 7.479 1.00 92.88 96 PRO A CA 1
ATOM 783 C C . PRO A 1 96 ? -7.662 5.087 7.243 1.00 92.88 96 PRO A C 1
ATOM 785 O O . PRO A 1 96 ? -8.386 6.079 7.150 1.00 92.88 96 PRO A O 1
ATOM 788 N N . GLN A 1 97 ? -8.129 3.845 7.185 1.00 93.62 97 GLN A N 1
ATOM 789 C CA . GLN A 1 97 ? -9.537 3.479 7.052 1.00 93.62 97 GLN A CA 1
ATOM 790 C C . GLN A 1 97 ? -10.051 2.913 8.386 1.00 93.62 97 GLN A C 1
ATOM 792 O O . GLN A 1 97 ? -9.258 2.397 9.172 1.00 93.62 97 GLN A O 1
ATOM 797 N N . PRO A 1 98 ? -11.361 2.985 8.675 1.00 92.94 98 PRO A N 1
ATOM 798 C CA . PRO A 1 98 ? -11.895 2.546 9.966 1.00 92.94 98 PRO A CA 1
ATOM 799 C C . PRO A 1 98 ? -11.717 1.043 10.230 1.00 92.94 98 PRO A C 1
ATOM 801 O O . PRO A 1 98 ? -11.566 0.641 11.381 1.00 92.94 98 PRO A O 1
ATOM 804 N N . ASP A 1 99 ? -11.726 0.214 9.183 1.00 93.06 99 ASP A N 1
ATOM 805 C CA . ASP A 1 99 ? -11.574 -1.237 9.280 1.00 93.06 99 ASP A CA 1
ATOM 806 C C . ASP A 1 99 ? -11.071 -1.853 7.958 1.00 93.06 99 ASP A C 1
ATOM 808 O O . ASP A 1 99 ? -10.929 -1.177 6.934 1.00 93.06 99 ASP A O 1
ATOM 812 N N . VAL A 1 100 ? -10.801 -3.162 7.980 1.00 91.00 100 VAL A N 1
ATOM 813 C CA . VAL A 1 100 ? -10.274 -3.913 6.828 1.00 91.00 100 VAL A CA 1
ATOM 814 C C . VAL A 1 100 ? -11.256 -3.935 5.648 1.00 91.00 100 VAL A C 1
ATOM 816 O O . VAL A 1 100 ? -10.826 -3.877 4.495 1.00 91.00 100 VAL A O 1
ATOM 819 N N . PHE A 1 101 ? -12.568 -3.987 5.894 1.00 92.75 101 PHE A N 1
ATOM 820 C CA . PHE A 1 101 ? -13.569 -3.960 4.824 1.00 92.75 101 PHE A CA 1
ATOM 821 C C . PHE A 1 101 ? -13.627 -2.585 4.157 1.00 92.75 101 PHE A C 1
ATOM 823 O O . PHE A 1 101 ? -13.744 -2.502 2.932 1.00 92.75 101 PHE A O 1
ATOM 830 N N . ALA A 1 102 ? -13.466 -1.512 4.931 1.00 93.44 102 ALA A N 1
ATOM 831 C CA . ALA A 1 102 ? -13.326 -0.164 4.403 1.00 93.44 102 ALA A CA 1
ATOM 832 C C . ALA A 1 102 ? -12.066 -0.024 3.534 1.00 93.44 102 ALA A C 1
ATOM 834 O O . ALA A 1 102 ? -12.147 0.593 2.474 1.00 93.44 102 ALA A O 1
ATOM 835 N N . CYS A 1 103 ? -10.941 -0.664 3.889 1.00 91.81 103 CYS A N 1
ATOM 836 C CA . CYS A 1 103 ? -9.762 -0.724 3.012 1.00 91.81 103 CYS A CA 1
ATOM 837 C C . CYS A 1 103 ? -10.076 -1.378 1.656 1.00 91.81 103 CYS A C 1
ATOM 839 O O . CYS A 1 103 ? -9.697 -0.852 0.609 1.00 91.81 103 CYS A O 1
ATOM 841 N N . VAL A 1 104 ? -10.792 -2.507 1.659 1.00 90.50 104 VAL A N 1
ATOM 842 C CA . VAL A 1 104 ? -11.173 -3.220 0.426 1.00 90.50 104 VAL A CA 1
ATOM 843 C C . VAL A 1 104 ? -12.106 -2.370 -0.439 1.00 90.50 104 VAL A C 1
ATOM 845 O O . VAL A 1 104 ? -11.914 -2.258 -1.651 1.00 90.50 104 VAL A O 1
ATOM 848 N N . GLU A 1 105 ? -13.108 -1.735 0.167 1.00 93.56 105 GLU A N 1
ATOM 849 C CA . GLU A 1 105 ? -14.037 -0.872 -0.564 1.00 93.56 105 GLU A CA 1
ATOM 850 C C . GLU A 1 105 ? -13.339 0.385 -1.104 1.00 93.56 105 GLU A C 1
ATOM 852 O O . GLU A 1 105 ? -13.595 0.783 -2.246 1.00 93.56 105 GLU A O 1
ATOM 857 N N . HIS A 1 106 ? -12.414 0.966 -0.336 1.00 92.44 106 HIS A N 1
ATOM 858 C CA . HIS A 1 106 ? -11.569 2.069 -0.785 1.00 92.44 106 HIS A CA 1
ATOM 859 C C . HIS A 1 106 ? -10.764 1.666 -2.023 1.00 92.44 106 HIS A C 1
ATOM 861 O O . HIS A 1 106 ? -10.796 2.364 -3.037 1.00 92.44 106 HIS A O 1
ATOM 867 N N . GLN A 1 107 ? -10.120 0.495 -1.996 1.00 89.00 107 GLN A N 1
ATOM 868 C CA . GLN A 1 107 ? -9.385 -0.029 -3.146 1.00 89.00 107 GLN A CA 1
ATOM 869 C C . GLN A 1 107 ? -10.291 -0.217 -4.366 1.00 89.00 107 GLN A C 1
ATOM 871 O O . GLN A 1 107 ? -9.943 0.184 -5.478 1.00 89.00 107 GLN A O 1
ATOM 876 N N . ARG A 1 108 ? -11.473 -0.813 -4.186 1.00 89.19 108 ARG A N 1
ATOM 877 C CA . ARG A 1 108 ? -12.414 -1.053 -5.287 1.00 89.19 108 ARG A CA 1
ATOM 878 C C . ARG A 1 108 ? -12.812 0.252 -5.980 1.00 89.19 108 ARG A C 1
ATOM 880 O O . ARG A 1 108 ? -12.924 0.299 -7.210 1.00 89.19 108 ARG A O 1
ATOM 887 N N . ARG A 1 109 ? -13.028 1.314 -5.202 1.00 90.94 109 ARG A N 1
ATOM 888 C CA . ARG A 1 109 ? -13.344 2.650 -5.718 1.00 90.94 109 ARG A CA 1
ATOM 889 C C . ARG A 1 109 ? -12.142 3.306 -6.380 1.00 90.94 109 ARG A C 1
ATOM 891 O O . ARG A 1 109 ? -12.308 3.848 -7.469 1.00 90.94 109 ARG A O 1
ATOM 898 N N . GLU A 1 110 ? -10.953 3.169 -5.804 1.00 88.75 110 GLU A N 1
ATOM 899 C CA . GLU A 1 110 ? -9.706 3.669 -6.384 1.00 88.75 110 GLU A CA 1
ATOM 900 C C . GLU A 1 110 ? -9.419 3.021 -7.747 1.00 88.75 110 GLU A C 1
ATOM 902 O O . GLU A 1 110 ? -9.149 3.714 -8.727 1.00 88.75 110 GLU A O 1
ATOM 907 N N . ILE A 1 111 ? -9.611 1.701 -7.867 1.00 85.38 111 ILE A N 1
ATOM 908 C CA . ILE A 1 111 ? -9.532 0.971 -9.143 1.00 85.38 111 ILE A CA 1
ATOM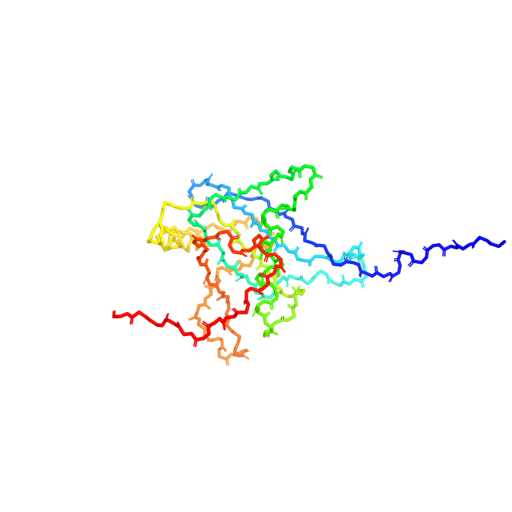 909 C C . ILE A 1 111 ? -10.483 1.560 -10.177 1.00 85.38 111 ILE A C 1
ATOM 911 O O . ILE A 1 111 ? -10.113 1.761 -11.335 1.00 85.38 111 ILE A O 1
ATOM 915 N N . ARG A 1 112 ? -11.729 1.825 -9.782 1.00 87.25 112 ARG A N 1
ATOM 916 C CA . ARG A 1 112 ? -12.719 2.412 -10.687 1.00 87.25 112 ARG A CA 1
ATOM 917 C C . ARG A 1 112 ? -12.348 3.840 -11.081 1.00 87.25 112 ARG A C 1
ATOM 919 O O . ARG A 1 112 ? -12.535 4.199 -12.240 1.00 87.25 112 ARG A O 1
ATOM 926 N N . TYR A 1 113 ? -11.851 4.634 -10.141 1.00 87.38 113 TYR A N 1
ATOM 927 C CA . TYR A 1 113 ? -11.433 6.009 -10.374 1.00 87.38 113 TYR A CA 1
ATOM 928 C C . TYR A 1 113 ? -10.271 6.071 -11.364 1.00 87.38 113 TYR A C 1
ATOM 930 O O . TYR A 1 113 ? -10.373 6.771 -12.372 1.00 87.38 113 TYR A O 1
ATOM 938 N N . ARG A 1 114 ? -9.235 5.247 -11.167 1.00 81.62 114 ARG A N 1
ATOM 939 C CA . ARG A 1 114 ? -8.045 5.254 -12.026 1.00 81.62 114 ARG A CA 1
ATOM 940 C C . ARG A 1 114 ? -8.232 4.701 -13.428 1.00 81.62 114 ARG A C 1
ATOM 942 O O . ARG A 1 114 ? -7.409 4.957 -14.297 1.00 81.62 114 ARG A O 1
ATOM 949 N N . LYS A 1 115 ? -9.340 4.003 -13.692 1.00 81.50 115 LYS A N 1
ATOM 950 C CA . LYS A 1 115 ? -9.740 3.683 -15.072 1.00 81.50 115 LYS A CA 1
ATOM 951 C C . LYS A 1 115 ? -10.085 4.929 -15.889 1.00 81.50 115 LYS A C 1
ATOM 953 O O . LYS A 1 115 ? -10.003 4.869 -17.108 1.00 81.50 115 LYS A O 1
ATOM 958 N N . ASN A 1 116 ? -10.488 6.012 -15.227 1.00 81.88 116 ASN A N 1
ATOM 959 C CA . ASN A 1 116 ? -10.926 7.245 -15.877 1.00 81.88 116 ASN A CA 1
ATOM 960 C C . ASN A 1 116 ? -10.004 8.437 -15.581 1.00 81.88 116 ASN A C 1
ATOM 962 O O . ASN A 1 116 ? -10.013 9.392 -16.345 1.00 81.88 116 ASN A O 1
ATOM 966 N N . ASN A 1 117 ? -9.227 8.391 -14.492 1.00 79.12 117 ASN A N 1
ATOM 967 C CA . ASN A 1 117 ? -8.361 9.482 -14.044 1.00 79.12 117 ASN A CA 1
ATOM 968 C C . ASN A 1 117 ? -7.005 8.933 -13.590 1.00 79.12 117 ASN A C 1
ATOM 970 O O . ASN A 1 117 ? -6.921 8.279 -12.554 1.00 79.12 117 ASN A O 1
ATOM 974 N N . ILE A 1 118 ? -5.935 9.206 -14.330 1.00 71.25 118 ILE A N 1
ATOM 975 C CA . ILE A 1 118 ? -4.586 8.827 -13.899 1.00 71.25 118 ILE A CA 1
ATOM 976 C C . ILE A 1 118 ? -4.079 9.923 -12.947 1.00 71.25 118 ILE A C 1
ATOM 978 O O . ILE A 1 118 ? -4.095 11.094 -13.328 1.00 71.25 118 ILE A O 1
ATOM 982 N N . PRO A 1 119 ? -3.679 9.596 -11.703 1.00 67.31 119 PRO A N 1
ATOM 983 C CA . PRO A 1 119 ? -2.997 10.561 -10.853 1.00 67.31 119 PRO A CA 1
ATOM 984 C C . PRO A 1 119 ? -1.641 10.900 -11.487 1.00 67.31 119 PRO A C 1
ATOM 986 O O . PRO A 1 119 ? -0.872 9.994 -11.789 1.00 67.31 119 PRO A O 1
ATOM 989 N N . GLY A 1 120 ? -1.351 12.188 -11.682 1.00 62.81 120 GLY A N 1
ATOM 990 C CA . GLY A 1 120 ? -0.079 12.667 -12.241 1.00 62.81 120 GLY A CA 1
ATOM 991 C C . GLY A 1 120 ? 0.085 12.490 -13.760 1.00 62.81 120 GLY A C 1
ATOM 992 O O . GLY A 1 120 ? -0.746 11.888 -14.434 1.00 62.81 120 GLY A O 1
ATOM 993 N N . GLU A 1 121 ? 1.177 13.040 -14.297 1.00 57.44 121 GLU A N 1
ATOM 994 C CA . GLU A 1 121 ? 1.573 12.920 -15.709 1.00 57.44 121 GLU A CA 1
ATOM 995 C C . GLU A 1 121 ? 2.587 11.769 -15.851 1.00 57.44 121 GLU A C 1
ATOM 997 O O . GLU A 1 121 ? 3.759 11.926 -15.517 1.00 57.44 121 GLU A O 1
ATOM 1002 N N . ASP A 1 122 ? 2.121 10.587 -16.270 1.00 56.00 122 ASP A N 1
ATOM 1003 C CA . ASP A 1 122 ? 2.915 9.395 -16.647 1.00 56.00 122 ASP A CA 1
ATOM 1004 C C . ASP A 1 122 ? 3.844 8.766 -15.582 1.00 56.00 122 ASP A C 1
ATOM 1006 O O . ASP A 1 122 ? 4.531 7.780 -15.851 1.00 56.00 122 ASP A O 1
ATOM 1010 N N . PHE A 1 123 ? 3.853 9.287 -14.353 1.00 60.00 123 PHE A N 1
ATOM 1011 C CA . PHE A 1 123 ? 4.739 8.818 -13.279 1.00 60.00 123 PHE A CA 1
ATOM 1012 C C . PHE A 1 123 ? 4.158 7.671 -12.439 1.00 60.00 123 PHE A C 1
ATOM 1014 O O . PHE A 1 123 ? 4.901 6.872 -11.864 1.00 60.00 123 PHE A O 1
ATOM 1021 N N . PHE A 1 124 ? 2.830 7.595 -12.335 1.00 67.50 124 PHE A N 1
ATOM 1022 C CA . PHE A 1 124 ? 2.179 6.652 -11.435 1.00 67.50 124 PHE A CA 1
ATOM 1023 C C . PHE A 1 124 ? 2.056 5.273 -12.080 1.00 67.50 124 PHE A C 1
ATOM 1025 O O . PHE A 1 124 ? 1.485 5.148 -13.168 1.00 67.50 124 PHE A O 1
ATOM 1032 N N . PRO A 1 125 ? 2.534 4.214 -11.409 1.00 63.72 125 PRO A N 1
ATOM 1033 C CA . PRO A 1 125 ? 2.322 2.866 -11.893 1.00 63.72 125 PRO A CA 1
ATOM 1034 C C . PRO A 1 125 ? 0.820 2.560 -11.947 1.00 63.72 125 PRO A C 1
ATOM 1036 O O . PRO A 1 125 ? 0.018 3.011 -11.123 1.00 63.72 125 PRO A O 1
ATOM 1039 N N . SER A 1 126 ? 0.420 1.775 -12.946 1.00 63.41 126 SER A N 1
ATOM 1040 C CA . SER A 1 126 ? -0.954 1.287 -13.033 1.00 63.41 126 SER A CA 1
ATOM 1041 C C . SER A 1 126 ? -1.303 0.480 -11.784 1.00 63.41 126 SER A C 1
ATOM 1043 O O . SER A 1 126 ? -0.452 -0.259 -11.286 1.00 63.41 126 SER A O 1
ATOM 1045 N N . ILE A 1 127 ? -2.556 0.565 -11.318 1.00 66.69 127 ILE A N 1
ATOM 1046 C CA . ILE A 1 127 ? -2.989 -0.216 -10.153 1.00 66.69 127 ILE A CA 1
ATOM 1047 C C . ILE A 1 127 ? -2.682 -1.685 -10.377 1.00 66.69 127 ILE A C 1
ATOM 1049 O O . ILE A 1 127 ? -2.991 -2.251 -11.431 1.00 66.69 127 ILE A O 1
ATOM 1053 N N . ALA A 1 128 ? -2.106 -2.268 -9.335 1.00 59.28 128 ALA A N 1
ATOM 1054 C CA . ALA A 1 128 ? -1.716 -3.645 -9.299 1.00 59.28 128 ALA A CA 1
ATOM 1055 C C . ALA A 1 128 ? -2.817 -4.588 -9.783 1.00 59.28 128 ALA A C 1
ATOM 1057 O O . ALA A 1 128 ? -3.926 -4.609 -9.242 1.00 59.28 128 ALA A O 1
ATOM 1058 N N . LYS A 1 129 ? -2.502 -5.399 -10.794 1.00 56.47 129 LYS A N 1
ATOM 1059 C CA . LYS A 1 129 ? -3.368 -6.493 -11.233 1.00 56.47 129 LYS A CA 1
ATOM 1060 C C . LYS A 1 129 ? -2.835 -7.796 -10.658 1.00 56.47 129 LYS A C 1
ATOM 1062 O O . LYS A 1 129 ? -1.704 -8.188 -10.931 1.00 56.47 129 LYS A O 1
ATOM 1067 N N . VAL A 1 130 ? -3.687 -8.516 -9.930 1.00 52.75 130 VAL A N 1
ATOM 1068 C CA . VAL A 1 130 ? -3.448 -9.924 -9.573 1.00 52.75 130 VAL A CA 1
ATOM 1069 C C . VAL A 1 130 ? -3.778 -10.789 -10.794 1.00 52.75 130 VAL A C 1
ATOM 1071 O O . VAL A 1 130 ? -4.701 -11.595 -10.788 1.00 52.75 130 VAL A O 1
ATOM 1074 N N . ALA A 1 131 ? -3.088 -10.541 -11.902 1.00 47.34 131 ALA A N 1
ATOM 1075 C CA . ALA A 1 131 ? -3.169 -11.356 -13.099 1.00 47.34 131 ALA A CA 1
ATOM 1076 C C . ALA A 1 131 ? -1.734 -11.670 -13.531 1.00 47.34 131 ALA A C 1
ATOM 1078 O O . ALA A 1 131 ? -0.939 -10.736 -13.661 1.00 47.34 131 ALA A O 1
ATOM 1079 N N . PRO A 1 132 ? -1.379 -12.951 -13.722 1.00 46.25 132 PRO A N 1
ATOM 1080 C CA . PRO A 1 132 ? -0.103 -13.287 -14.326 1.00 46.25 132 PRO A CA 1
ATOM 1081 C C . PRO A 1 132 ? -0.086 -12.724 -15.749 1.00 46.25 132 PRO A C 1
ATOM 1083 O O . PRO A 1 132 ? -0.989 -12.984 -16.543 1.00 46.25 132 PRO A O 1
ATOM 1086 N N . ASP A 1 133 ? 0.928 -11.927 -16.069 1.00 48.69 133 ASP A N 1
ATOM 1087 C CA . ASP A 1 133 ? 1.210 -11.576 -17.456 1.00 48.69 133 ASP A CA 1
ATOM 1088 C C . ASP A 1 133 ? 1.738 -12.828 -18.175 1.00 48.69 133 ASP A C 1
ATOM 1090 O O . ASP A 1 133 ? 2.752 -13.402 -17.764 1.00 48.69 133 ASP A O 1
ATOM 1094 N N . ASN A 1 134 ? 1.062 -13.238 -19.254 1.00 49.19 134 ASN A N 1
ATOM 1095 C CA . ASN A 1 134 ? 1.453 -14.374 -20.095 1.00 49.19 134 ASN A CA 1
ATOM 1096 C C . ASN A 1 134 ? 2.857 -14.207 -20.708 1.00 49.19 134 ASN A C 1
ATOM 1098 O O . ASN A 1 134 ? 3.453 -15.204 -21.110 1.00 49.19 134 ASN A O 1
ATOM 1102 N N . TYR A 1 135 ? 3.389 -12.980 -20.769 1.00 53.09 135 TYR A N 1
ATOM 1103 C CA . TYR A 1 135 ? 4.723 -12.694 -21.299 1.00 53.09 135 TYR A CA 1
ATOM 1104 C C . TYR A 1 135 ? 5.820 -12.585 -20.232 1.00 53.09 135 TYR A C 1
ATOM 1106 O O . TYR A 1 135 ? 6.982 -12.794 -20.567 1.00 53.09 135 TYR A O 1
ATOM 1114 N N . ASN A 1 136 ? 5.486 -12.293 -18.968 1.00 48.53 136 ASN A N 1
ATOM 1115 C CA . ASN A 1 136 ? 6.493 -11.961 -17.950 1.00 48.53 136 ASN A CA 1
ATOM 1116 C C . ASN A 1 136 ? 6.405 -12.744 -16.633 1.00 48.53 136 ASN A C 1
ATOM 1118 O O . ASN A 1 136 ? 7.310 -12.597 -15.822 1.00 48.53 136 ASN A O 1
ATOM 1122 N N . GLN A 1 137 ? 5.374 -13.559 -16.368 1.00 44.84 137 GLN A N 1
ATOM 1123 C CA . GLN A 1 137 ? 5.200 -14.279 -15.082 1.00 44.84 137 GLN A CA 1
ATOM 1124 C C . GLN A 1 137 ? 5.244 -13.388 -13.815 1.00 44.84 137 GLN A C 1
ATOM 1126 O O . GLN A 1 137 ? 5.232 -13.898 -12.695 1.00 44.84 137 GLN A O 1
ATOM 1131 N N . LEU A 1 138 ? 5.275 -12.059 -13.954 1.00 45.00 138 LEU A N 1
ATOM 1132 C CA . LEU A 1 138 ? 5.358 -11.129 -12.837 1.00 45.00 138 LEU A CA 1
ATOM 1133 C C . LEU A 1 138 ? 3.954 -10.798 -12.327 1.00 45.00 138 LEU A C 1
ATOM 1135 O O . LEU A 1 138 ? 3.075 -10.412 -13.097 1.00 45.00 138 LEU A O 1
ATOM 1139 N N . LEU A 1 139 ? 3.758 -10.922 -11.012 1.00 48.81 139 LEU A N 1
ATOM 1140 C CA . LEU A 1 139 ? 2.594 -10.374 -10.322 1.00 48.81 139 LEU A CA 1
ATOM 1141 C C . LEU A 1 139 ? 2.652 -8.848 -10.452 1.00 48.81 139 LEU A C 1
ATOM 1143 O O . LEU A 1 139 ? 3.597 -8.228 -9.966 1.00 48.81 139 LEU A O 1
ATOM 1147 N N . GLN A 1 140 ? 1.655 -8.231 -11.089 1.00 55.09 140 GLN A N 1
ATOM 1148 C CA . GLN A 1 140 ? 1.660 -6.786 -11.354 1.00 55.09 140 GLN A CA 1
ATOM 1149 C C . GLN A 1 140 ? 1.337 -5.929 -10.119 1.00 55.09 140 GLN A C 1
ATOM 1151 O O . GLN A 1 140 ? 1.012 -4.763 -10.267 1.00 55.09 140 GLN A O 1
ATOM 1156 N N . GLY A 1 141 ? 1.476 -6.466 -8.906 1.00 60.44 141 GLY A N 1
ATOM 1157 C CA . GLY A 1 141 ? 1.530 -5.715 -7.655 1.00 60.44 141 GLY A CA 1
ATOM 1158 C C . GLY A 1 141 ? 0.748 -6.365 -6.518 1.00 60.44 141 GLY A C 1
ATOM 1159 O O . GLY A 1 141 ? -0.024 -7.304 -6.712 1.00 60.44 141 GLY A O 1
ATOM 1160 N N . PHE A 1 142 ? 1.000 -5.873 -5.310 1.00 71.31 142 PHE A N 1
ATOM 1161 C CA . PHE A 1 142 ? 0.494 -6.449 -4.068 1.00 71.31 142 PHE A CA 1
ATOM 1162 C C . PHE A 1 142 ? -0.417 -5.456 -3.363 1.00 71.31 142 PHE A C 1
ATOM 1164 O O . PHE A 1 142 ? -0.162 -4.252 -3.400 1.00 71.31 142 PHE A O 1
ATOM 1171 N N . LEU A 1 143 ? -1.438 -5.977 -2.684 1.00 80.31 143 LEU A N 1
ATOM 1172 C CA . LEU A 1 143 ? -2.200 -5.215 -1.708 1.00 80.31 143 LEU A CA 1
ATOM 1173 C C . LEU A 1 143 ? -1.898 -5.733 -0.311 1.00 80.31 143 LEU A C 1
ATOM 1175 O O . LEU A 1 143 ? -1.980 -6.933 -0.055 1.00 80.31 143 LEU A O 1
ATOM 1179 N N . LEU A 1 144 ? -1.582 -4.809 0.585 1.00 87.69 144 LEU A N 1
ATOM 1180 C CA . LEU A 1 144 ? -1.325 -5.084 1.987 1.00 87.69 144 LEU A CA 1
ATOM 1181 C C . LEU A 1 144 ? -2.241 -4.213 2.841 1.00 87.69 144 LEU A C 1
ATOM 1183 O O . LEU A 1 144 ? -2.402 -3.026 2.566 1.00 87.69 144 LEU A O 1
ATOM 1187 N N . VAL A 1 145 ? -2.821 -4.806 3.883 1.00 91.06 145 VAL A N 1
ATOM 1188 C CA . VAL A 1 145 ? -3.543 -4.073 4.926 1.00 91.06 145 VAL A CA 1
ATOM 1189 C C . VAL A 1 145 ? -2.747 -4.193 6.215 1.00 91.06 145 VAL A C 1
ATOM 1191 O O . VAL A 1 145 ? -2.475 -5.297 6.684 1.00 91.06 145 VAL A O 1
ATOM 1194 N N . ILE A 1 146 ? -2.364 -3.053 6.773 1.00 90.56 146 ILE A N 1
ATOM 1195 C CA . ILE A 1 146 ? -1.656 -2.949 8.040 1.00 90.56 146 ILE A CA 1
ATOM 1196 C C . ILE A 1 146 ? -2.676 -2.664 9.132 1.00 90.56 146 ILE A C 1
ATOM 1198 O O . ILE A 1 146 ? -3.399 -1.671 9.084 1.00 90.56 146 ILE A O 1
ATOM 1202 N N . THR A 1 147 ? -2.726 -3.546 10.123 1.00 90.19 147 THR A N 1
ATOM 1203 C CA . THR A 1 147 ? -3.682 -3.461 11.235 1.00 90.19 147 THR A CA 1
ATOM 1204 C C . THR A 1 147 ? -3.019 -3.149 12.575 1.00 90.19 147 THR A C 1
ATOM 1206 O O . THR A 1 147 ? -3.701 -3.020 13.589 1.00 90.19 147 THR A O 1
ATOM 1209 N N . SER A 1 148 ? -1.691 -3.011 12.598 1.00 88.56 148 SER A N 1
ATOM 1210 C CA . SER A 1 148 ? -0.897 -2.774 13.804 1.00 88.56 148 SER A CA 1
ATOM 1211 C C . SER A 1 148 ? 0.349 -1.933 13.512 1.00 88.56 148 SER A C 1
ATOM 1213 O O . SER A 1 148 ? 0.816 -1.836 12.378 1.00 88.56 148 SER A O 1
ATOM 1215 N N . TYR A 1 149 ? 0.959 -1.395 14.567 1.00 89.12 149 TYR A N 1
ATOM 1216 C CA . TYR A 1 149 ? 2.229 -0.663 14.504 1.00 89.12 149 TYR A CA 1
ATOM 1217 C C . TYR A 1 149 ? 3.469 -1.570 14.460 1.00 89.12 149 TYR A C 1
ATOM 1219 O O . TYR A 1 149 ? 4.564 -1.142 14.818 1.00 89.12 149 TYR A O 1
ATOM 1227 N N . SER A 1 150 ? 3.339 -2.833 14.036 1.00 86.00 150 SER A N 1
ATOM 1228 C CA . SER A 1 150 ? 4.456 -3.792 14.032 1.00 86.00 150 SER A CA 1
ATOM 1229 C C . SER A 1 150 ? 5.659 -3.316 13.208 1.00 86.00 150 SER A C 1
ATOM 1231 O O . SER A 1 150 ? 6.788 -3.683 13.511 1.00 86.00 150 SER A O 1
ATOM 1233 N N . PHE A 1 151 ? 5.434 -2.458 12.211 1.00 85.50 151 PHE A N 1
ATOM 1234 C CA . PHE A 1 151 ? 6.485 -1.857 11.389 1.00 85.50 151 PHE A CA 1
ATOM 1235 C C . PHE A 1 151 ? 7.386 -0.866 12.146 1.00 85.50 151 PHE A C 1
ATOM 1237 O O . PHE A 1 151 ? 8.489 -0.591 11.682 1.00 85.50 151 PHE A O 1
ATOM 1244 N N . ARG A 1 152 ? 6.947 -0.352 13.305 1.00 85.88 152 ARG A N 1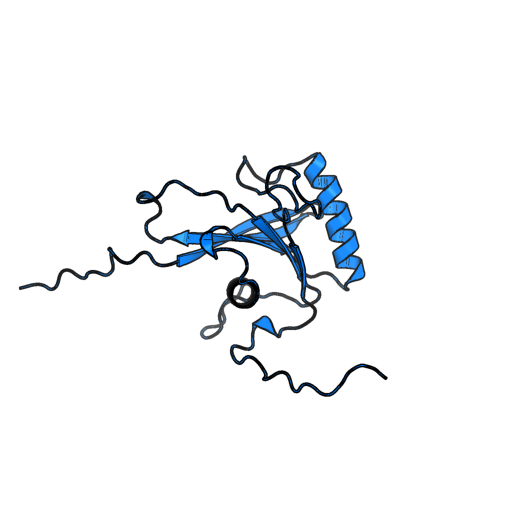
ATOM 1245 C CA . ARG A 1 152 ? 7.758 0.513 14.179 1.00 85.88 152 ARG A CA 1
ATOM 1246 C C . ARG A 1 152 ? 8.768 -0.276 15.015 1.00 85.88 152 ARG A C 1
ATOM 1248 O O . ARG A 1 152 ? 9.730 0.293 15.521 1.00 85.88 152 ARG A O 1
ATOM 1255 N N . TYR A 1 153 ? 8.567 -1.585 15.174 1.00 79.12 153 TYR A N 1
ATOM 1256 C CA . TYR A 1 153 ? 9.472 -2.428 15.945 1.00 79.12 153 TYR A CA 1
ATOM 1257 C C . TYR A 1 153 ? 10.645 -2.867 15.064 1.00 79.12 153 TYR A C 1
ATOM 1259 O O . TYR A 1 153 ? 10.513 -3.705 14.174 1.00 79.12 153 TYR A O 1
ATOM 1267 N N . THR A 1 154 ? 11.823 -2.310 15.336 1.00 60.16 154 THR A N 1
ATOM 1268 C CA . THR A 1 154 ? 13.096 -2.678 14.692 1.00 60.16 154 THR A CA 1
ATOM 1269 C C . THR A 1 154 ? 13.621 -4.050 15.126 1.00 60.16 154 THR A C 1
ATOM 1271 O O . THR A 1 154 ? 14.497 -4.607 14.465 1.00 60.16 154 THR A O 1
ATOM 1274 N N . PHE A 1 155 ? 13.060 -4.636 16.188 1.00 49.16 155 PHE A N 1
ATOM 1275 C CA . PHE A 1 155 ? 13.280 -6.030 16.558 1.00 49.16 155 PHE A CA 1
ATOM 1276 C C . PHE A 1 155 ? 12.218 -6.911 15.908 1.00 49.16 155 PHE A C 1
ATOM 1278 O O . PHE A 1 155 ? 11.044 -6.850 16.262 1.00 49.16 155 PHE A O 1
ATOM 1285 N N . LEU A 1 156 ? 12.645 -7.760 14.974 1.00 43.75 156 LEU A N 1
ATOM 1286 C CA . LEU A 1 156 ? 11.857 -8.909 14.546 1.00 43.75 156 LEU A CA 1
ATOM 1287 C C . LEU A 1 156 ? 11.557 -9.756 15.794 1.00 43.75 156 LEU A C 1
ATOM 1289 O O . LEU A 1 156 ? 12.510 -10.301 16.358 1.00 43.75 156 LEU A O 1
ATOM 1293 N N . PRO A 1 157 ? 10.296 -9.898 16.243 1.00 37.06 157 PRO A N 1
ATOM 1294 C CA . PRO A 1 157 ? 10.004 -10.926 17.223 1.00 37.06 157 PRO A CA 1
ATOM 1295 C C . PRO A 1 157 ? 10.363 -12.262 16.571 1.00 37.06 157 PRO A C 1
ATOM 1297 O O . PRO A 1 157 ? 9.963 -12.529 15.431 1.00 37.06 157 PRO A O 1
ATOM 1300 N N . GLN A 1 158 ? 11.158 -13.082 17.261 1.00 35.34 158 GLN A N 1
ATOM 1301 C CA . GLN A 1 158 ? 11.227 -14.500 16.931 1.00 35.34 158 GLN A CA 1
ATOM 1302 C C . GLN A 1 158 ? 9.789 -15.005 16.967 1.00 35.34 158 GLN A C 1
ATOM 1304 O O . GLN A 1 158 ? 9.094 -14.844 17.965 1.00 35.34 158 GLN A O 1
ATOM 1309 N N . TYR A 1 159 ? 9.321 -15.509 15.830 1.00 38.25 159 TYR A N 1
ATOM 1310 C CA . TYR A 1 159 ? 8.019 -16.138 15.724 1.00 38.25 159 TYR A CA 1
ATOM 1311 C C . TYR A 1 159 ? 8.057 -17.349 16.661 1.00 38.25 159 TYR A C 1
ATOM 1313 O O . TYR A 1 159 ? 8.661 -18.365 16.318 1.00 38.25 159 TYR A O 1
ATOM 1321 N N . GLU A 1 160 ? 7.506 -17.221 17.870 1.00 38.47 160 GLU A N 1
ATOM 1322 C CA . GLU A 1 160 ? 7.193 -18.381 18.696 1.00 38.47 160 GLU A CA 1
ATOM 1323 C C . GLU A 1 160 ? 6.139 -19.162 17.921 1.00 38.47 160 GLU A C 1
ATOM 1325 O O . GLU A 1 160 ? 4.981 -18.762 17.790 1.00 38.47 160 GLU A O 1
ATOM 1330 N N . ALA A 1 161 ? 6.598 -20.229 17.281 1.00 44.78 161 ALA A N 1
ATOM 1331 C CA . ALA A 1 161 ? 5.783 -21.119 16.490 1.00 44.78 161 ALA A CA 1
ATOM 1332 C C . ALA A 1 161 ? 4.906 -21.960 17.419 1.00 44.78 161 ALA A C 1
ATOM 1334 O O . ALA A 1 161 ? 5.149 -23.147 17.524 1.00 44.78 161 ALA A O 1
ATOM 1335 N N . GLU A 1 162 ? 3.933 -21.369 18.116 1.00 47.09 162 GLU A N 1
ATOM 1336 C CA . GLU A 1 162 ? 2.965 -22.125 18.922 1.00 47.09 162 GLU A CA 1
ATOM 1337 C C . GLU A 1 162 ? 1.802 -21.242 19.406 1.00 47.09 162 GLU A C 1
ATOM 1339 O O . GLU A 1 162 ? 1.691 -20.898 20.577 1.00 47.09 162 GLU A O 1
ATOM 1344 N N . SER A 1 163 ? 0.908 -20.841 18.497 1.00 43.44 163 SER A N 1
ATOM 1345 C CA . SER A 1 163 ? -0.519 -20.613 18.815 1.00 43.44 163 SER A CA 1
ATOM 1346 C C . SER A 1 163 ? -1.314 -20.308 17.541 1.00 43.44 163 SER A C 1
ATOM 1348 O O . SER A 1 163 ? -1.510 -19.161 17.145 1.00 43.44 163 SER A O 1
ATOM 1350 N N . GLY A 1 164 ? -1.770 -21.370 16.871 1.00 37.28 164 GLY A N 1
ATOM 1351 C CA . GLY A 1 164 ? -2.879 -21.274 15.919 1.00 37.28 164 GLY A CA 1
ATOM 1352 C C . GLY A 1 164 ? -4.216 -21.056 16.650 1.00 37.28 164 GLY A C 1
ATOM 1353 O O . GLY A 1 164 ? -4.294 -21.319 17.852 1.00 37.28 164 GLY A O 1
ATOM 1354 N N . PRO A 1 165 ? -5.260 -20.563 15.960 1.00 42.56 165 PRO A N 1
ATOM 1355 C CA . PRO A 1 165 ? -6.561 -20.314 16.574 1.00 42.56 165 PRO A CA 1
ATOM 1356 C C . PRO A 1 165 ? -7.264 -21.630 16.950 1.00 42.56 165 PRO A C 1
ATOM 1358 O O . PRO A 1 165 ? -7.164 -22.616 16.218 1.00 42.56 165 PRO A O 1
ATOM 1361 N N . LEU A 1 166 ? -7.951 -21.608 18.100 1.00 34.09 166 LEU A N 1
ATOM 1362 C CA . LEU A 1 166 ? -8.875 -22.644 18.585 1.00 34.09 166 LEU A CA 1
ATOM 1363 C C . LEU A 1 166 ? -10.119 -22.764 17.696 1.00 34.09 166 LEU A C 1
ATOM 1365 O O . LEU A 1 166 ? -10.600 -21.708 17.222 1.00 34.09 166 LEU A O 1
#

pLDDT: mean 71.37, std 17.93, range [34.09, 93.62]

Secondary structure (DSSP, 8-state):
-----GGGTSPPEEEEEEEEE-TTS-EEEEEEEEES-GGGS-----SEEEEEEESS-------TT---HHHHHHHHHHHH--SS-GGGEEEEEEPP-SSHHHHHHHHHHHHHHHTT--SSSS-SPPPPP-SB-TTT--B--EEEEE-SGGGG-SS-----------